Protein AF-Q57EE3-F1 (afdb_monomer_lite)

Sequence (177 aa):
MNIAMTLTFESLVRACAGRRWQRVRRLPLNKIGMSRMQAGASMKTGAAALQKALFEALKNDGELIETLGGERVYDHVPARTPFPYVTLGETMCRDWSTASEEGGEHFLNIQIWARESGRKRVLDIAAKIAMRLDEKPVEIEGHRLVNLMLTEVLARNTDGLGSYLGTMRYRAVTEPA

InterPro domains:
  IPR021508 Tail completion protein gp17 [PF11367] (52-175)
  IPR053745 Viral Tail Completion Superfamily [G3DSA:3.30.2000.30] (38-174)

Organism: Brucella abortus biovar 1 (strain 9-941) (NCBI:txid262698)

Radius of gyration: 28.14 Å; chains: 1; bounding box: 92×24×67 Å

Secondary structure (DSSP, 8-state):
--------------------------------------TT--TTS-HHHHHHHHHHHHHT-HHHHHHHTS--EESSPPTTPPSSEEEEEEEEEEE---SS---EEEEEEEEEEE-TTHHHHHHHHHHHHHHHHHHS---BTTEEEEEEEEEEEEEEEETTTTEEEEEEEEEEEEEE-

pLDDT: mean 76.57, std 22.22, range [30.64, 96.56]

Foldseek 3Di:
DDDDDYDDDDDDDDDDDDDDDDDPPPDPPPCPDPPPPPPCPDPQALQVLVVVLLQVLQQPDPVLQVLQVHSQEDQDDDPPRDPWHKYWDDKDKDWPDDPPFGKIKIKTKIKTKHQPPAQVSVVVSVVVSVVSPVVDPRDGPQKDWPDKDFDDWDWADPPPPSMIMIITIIIIMIGGD

Structure (mmCIF, N/CA/C/O backbone):
data_AF-Q57EE3-F1
#
_entry.id   AF-Q57EE3-F1
#
loop_
_atom_site.group_PDB
_atom_site.id
_atom_site.type_symbol
_atom_site.label_atom_id
_atom_site.label_alt_id
_atom_site.label_comp_id
_atom_site.label_asym_id
_atom_site.label_entity_id
_atom_site.label_seq_id
_atom_site.pdbx_PDB_ins_code
_atom_site.Cartn_x
_atom_site.Cartn_y
_atom_site.Cartn_z
_atom_site.occupancy
_atom_site.B_iso_or_equiv
_atom_site.auth_seq_id
_atom_site.auth_comp_id
_atom_site.auth_asym_id
_atom_site.auth_atom_id
_atom_site.pdbx_PDB_model_num
ATOM 1 N N . MET A 1 1 ? 75.599 -3.897 -2.927 1.00 36.91 1 MET A N 1
ATOM 2 C CA . MET A 1 1 ? 75.089 -2.924 -1.932 1.00 36.91 1 MET A CA 1
ATOM 3 C C . MET A 1 1 ? 73.571 -2.914 -2.045 1.00 36.91 1 MET A C 1
ATOM 5 O O . MET A 1 1 ? 73.066 -2.361 -3.004 1.00 36.91 1 MET A O 1
ATOM 9 N N . ASN A 1 2 ? 72.880 -3.857 -1.413 1.00 35.28 2 ASN A N 1
ATOM 10 C CA . ASN A 1 2 ? 72.437 -3.986 -0.012 1.00 35.28 2 ASN A CA 1
ATOM 11 C C . ASN A 1 2 ? 70.974 -3.534 0.149 1.00 35.28 2 ASN A C 1
ATOM 13 O O . ASN A 1 2 ? 70.662 -2.350 0.095 1.00 35.28 2 ASN A O 1
ATOM 17 N N . ILE A 1 3 ? 70.118 -4.544 0.304 1.00 40.28 3 ILE A N 1
ATOM 18 C CA . ILE A 1 3 ? 68.670 -4.530 0.513 1.00 40.28 3 ILE A CA 1
ATOM 19 C C . ILE A 1 3 ? 68.443 -4.777 2.016 1.00 40.28 3 ILE A C 1
ATOM 21 O O . ILE A 1 3 ? 69.086 -5.658 2.578 1.00 40.28 3 ILE A O 1
ATOM 25 N N . ALA A 1 4 ? 67.526 -4.053 2.656 1.00 46.97 4 ALA A N 1
ATOM 26 C CA . ALA A 1 4 ? 67.001 -4.341 4.001 1.00 46.97 4 ALA A CA 1
ATOM 27 C C . ALA A 1 4 ? 65.495 -4.020 3.942 1.00 46.97 4 ALA A C 1
ATOM 29 O O . ALA A 1 4 ? 65.150 -2.917 3.536 1.00 46.97 4 ALA A O 1
ATOM 30 N N . MET A 1 5 ? 64.505 -4.901 4.122 1.00 38.94 5 MET A N 1
ATOM 31 C CA . MET A 1 5 ? 64.251 -6.079 4.972 1.00 38.94 5 MET A CA 1
ATOM 32 C C . MET A 1 5 ? 64.071 -5.795 6.485 1.00 38.94 5 MET A C 1
ATOM 34 O O . MET A 1 5 ? 65.023 -5.831 7.252 1.00 38.94 5 MET A O 1
ATOM 38 N N . THR A 1 6 ? 62.783 -5.686 6.867 1.00 39.38 6 THR A N 1
ATOM 39 C CA . THR A 1 6 ? 62.057 -6.421 7.942 1.00 39.38 6 THR A CA 1
ATOM 40 C C . THR A 1 6 ? 62.100 -6.053 9.448 1.00 39.38 6 THR A C 1
ATOM 42 O O . THR A 1 6 ? 63.166 -5.983 10.041 1.00 39.38 6 THR A O 1
ATOM 45 N N . LEU A 1 7 ? 60.875 -6.097 10.038 1.00 38.97 7 LEU A N 1
ATOM 46 C CA . LEU A 1 7 ? 60.452 -6.577 11.391 1.00 38.97 7 LEU A CA 1
ATOM 47 C C . LEU A 1 7 ? 60.741 -5.641 12.595 1.00 38.97 7 LEU A C 1
ATOM 49 O O . LEU A 1 7 ? 61.712 -4.907 12.569 1.00 38.97 7 LEU A O 1
ATOM 53 N N . THR A 1 8 ? 60.005 -5.575 13.718 1.00 42.75 8 THR A N 1
ATOM 54 C CA . THR A 1 8 ? 58.720 -6.112 14.236 1.00 42.75 8 THR A CA 1
ATOM 55 C C . THR A 1 8 ? 58.367 -5.316 15.503 1.00 42.75 8 THR A C 1
ATOM 57 O O . THR A 1 8 ? 59.256 -4.871 16.224 1.00 42.75 8 THR A O 1
ATOM 60 N N . PHE A 1 9 ? 57.073 -5.176 15.790 1.00 36.72 9 PHE A N 1
ATOM 61 C CA . PHE A 1 9 ? 56.494 -4.450 16.924 1.00 36.72 9 PHE A CA 1
ATOM 62 C C . PHE A 1 9 ? 56.168 -5.429 18.071 1.00 36.72 9 PHE A C 1
ATOM 64 O O . PHE A 1 9 ? 55.110 -6.043 18.063 1.00 36.72 9 PHE A O 1
ATOM 71 N N . GLU A 1 10 ? 57.093 -5.629 19.014 1.00 38.44 10 GLU A N 1
ATOM 72 C CA . GLU A 1 10 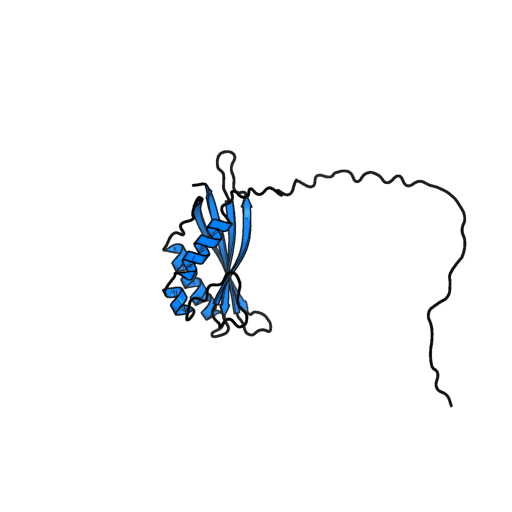? 56.893 -6.406 20.257 1.00 38.44 10 GLU A CA 1
ATOM 73 C C . GLU A 1 10 ? 58.053 -6.093 21.217 1.00 38.44 10 GLU A C 1
ATOM 75 O O . GLU A 1 10 ? 59.179 -6.532 20.986 1.00 38.44 10 GLU A O 1
ATOM 80 N N . SER A 1 11 ? 57.818 -5.241 22.225 1.00 33.69 11 SER A N 1
ATOM 81 C CA . SER A 1 11 ? 58.540 -5.195 23.516 1.00 33.69 11 SER A CA 1
ATOM 82 C C . SER A 1 11 ? 58.250 -3.892 24.275 1.00 33.69 11 SER A C 1
ATOM 84 O O . SER A 1 11 ? 58.845 -2.859 24.002 1.00 33.69 11 SER A O 1
ATOM 86 N N . LEU A 1 12 ? 57.367 -3.939 25.278 1.00 36.38 12 LEU A N 1
ATOM 87 C CA . LEU A 1 12 ? 57.749 -3.597 26.658 1.00 36.38 12 LEU A CA 1
ATOM 88 C C . LEU A 1 12 ? 56.601 -3.913 27.625 1.00 36.38 12 LEU A C 1
ATOM 90 O O . LEU A 1 12 ? 55.691 -3.128 27.883 1.00 36.38 12 LEU A O 1
ATOM 94 N N . VAL A 1 13 ? 56.682 -5.112 28.183 1.00 35.53 13 VAL A N 1
ATOM 95 C CA . VAL A 1 13 ? 55.925 -5.558 29.346 1.00 35.53 13 VAL A CA 1
ATOM 96 C C . VAL A 1 13 ? 56.713 -5.176 30.609 1.00 35.53 13 VAL A C 1
ATOM 98 O O . VAL A 1 13 ? 57.919 -5.394 30.661 1.00 35.53 13 VAL A O 1
ATOM 101 N N . ARG A 1 14 ? 55.980 -4.718 31.639 1.00 32.91 14 ARG A N 1
ATOM 102 C CA . ARG A 1 14 ? 56.331 -4.577 33.077 1.00 32.91 14 ARG A CA 1
ATOM 103 C C . ARG A 1 14 ? 57.110 -3.337 33.539 1.00 32.91 14 ARG A C 1
ATOM 105 O O . ARG A 1 14 ? 58.331 -3.298 33.479 1.00 32.91 14 ARG A O 1
ATOM 112 N N . ALA A 1 15 ? 56.404 -2.476 34.280 1.00 31.92 15 ALA A N 1
ATOM 113 C CA . ALA A 1 15 ? 56.941 -1.864 35.496 1.00 31.92 15 ALA A CA 1
ATOM 114 C C . ALA A 1 15 ? 55.835 -1.549 36.531 1.00 31.92 15 ALA A C 1
ATOM 116 O O . ALA A 1 15 ? 54.850 -0.885 36.227 1.00 31.92 15 ALA A O 1
ATOM 117 N N . CYS A 1 16 ? 56.082 -2.003 37.765 1.00 31.83 16 CYS A N 1
ATOM 118 C CA . CYS A 1 16 ? 55.603 -1.467 39.048 1.00 31.83 16 CYS A CA 1
ATOM 119 C C . CYS A 1 16 ? 54.172 -1.777 39.532 1.00 31.83 16 CYS A C 1
ATOM 121 O O . CYS A 1 16 ? 53.219 -1.022 39.366 1.00 31.83 16 CYS A O 1
ATOM 123 N N . ALA A 1 17 ? 54.092 -2.861 40.307 1.00 38.41 17 ALA A N 1
ATOM 124 C CA . ALA A 1 17 ? 53.087 -3.089 41.338 1.00 38.41 17 ALA A CA 1
ATOM 125 C C . ALA A 1 17 ? 53.315 -2.177 42.564 1.00 38.41 17 ALA A C 1
ATOM 127 O O . ALA A 1 17 ? 54.458 -1.982 42.975 1.00 38.41 17 ALA A O 1
ATOM 128 N N . GLY A 1 18 ? 52.239 -1.723 43.227 1.00 32.38 18 GLY A N 1
ATOM 129 C CA . GLY A 1 18 ? 52.313 -1.362 44.650 1.00 32.38 18 GLY A CA 1
ATOM 130 C C . GLY A 1 18 ? 51.350 -0.291 45.178 1.00 32.38 18 GLY A C 1
ATOM 131 O O . GLY A 1 18 ? 51.689 0.883 45.191 1.00 32.38 18 GLY A O 1
ATOM 132 N N . ARG A 1 19 ? 50.274 -0.771 45.826 1.00 35.16 19 ARG A N 1
ATOM 133 C CA . ARG A 1 19 ? 49.524 -0.187 46.968 1.00 35.16 19 ARG A CA 1
ATOM 134 C C . ARG A 1 19 ? 48.219 0.604 46.730 1.00 35.16 19 ARG A C 1
ATOM 136 O O . ARG A 1 19 ? 48.213 1.746 46.302 1.00 35.16 19 ARG A O 1
ATOM 143 N N . ARG A 1 20 ? 47.182 0.015 47.354 1.00 34.44 20 ARG A N 1
ATOM 144 C CA . ARG A 1 20 ? 46.178 0.610 48.268 1.00 34.44 20 ARG A CA 1
ATOM 145 C C . ARG A 1 20 ? 44.781 0.881 47.690 1.00 34.44 20 ARG A C 1
ATOM 147 O O . ARG A 1 20 ? 44.465 1.961 47.222 1.00 34.44 20 ARG A O 1
ATOM 154 N N . TRP A 1 21 ? 43.935 -0.141 47.851 1.00 30.64 21 TRP A N 1
ATOM 155 C CA . TRP A 1 21 ? 42.529 -0.086 48.266 1.00 30.64 21 TRP A CA 1
ATOM 156 C C . TRP A 1 21 ? 41.898 1.312 48.364 1.00 30.64 21 TRP A C 1
ATOM 158 O O . TRP A 1 21 ? 42.068 1.971 49.385 1.00 30.64 21 TRP A O 1
ATOM 168 N N . GLN A 1 22 ? 41.014 1.650 47.421 1.00 37.53 22 GLN A N 1
ATOM 169 C CA . GLN A 1 22 ? 39.662 2.070 47.783 1.00 37.53 22 GLN A CA 1
ATOM 170 C C . GLN A 1 22 ? 38.628 1.458 46.835 1.00 37.53 22 GLN A C 1
ATOM 172 O O . GLN A 1 22 ? 38.653 1.576 45.615 1.00 37.53 22 GLN A O 1
ATOM 177 N N . ARG A 1 23 ? 37.720 0.752 47.496 1.00 37.41 23 ARG A N 1
ATOM 178 C CA . ARG A 1 23 ? 36.481 0.145 47.045 1.00 37.41 23 ARG A CA 1
ATOM 179 C C . ARG A 1 23 ? 35.569 1.246 46.492 1.00 37.41 23 ARG A C 1
ATOM 181 O O . ARG A 1 23 ? 34.835 1.857 47.264 1.00 37.41 23 ARG A O 1
ATOM 188 N N . VAL A 1 24 ? 35.582 1.491 45.181 1.00 39.31 24 VAL A N 1
ATOM 189 C CA . VAL A 1 24 ? 34.495 2.249 44.544 1.00 39.31 24 VAL A CA 1
ATOM 190 C C . VAL A 1 24 ? 33.269 1.346 44.586 1.00 39.31 24 VAL A C 1
ATOM 192 O O . VAL A 1 24 ? 33.120 0.413 43.797 1.00 39.31 24 VAL A O 1
ATOM 195 N N . ARG A 1 25 ? 32.427 1.568 45.600 1.00 38.53 25 ARG A N 1
ATOM 196 C CA . ARG A 1 25 ? 31.082 1.005 45.668 1.00 38.53 25 ARG A CA 1
ATOM 197 C C . ARG A 1 25 ? 30.390 1.364 44.356 1.00 38.53 25 ARG A C 1
ATOM 199 O O . ARG A 1 25 ? 30.145 2.535 44.086 1.00 38.53 25 ARG A O 1
ATOM 206 N N . ARG A 1 26 ? 30.102 0.345 43.549 1.00 41.88 26 ARG A N 1
ATOM 207 C CA . ARG A 1 26 ? 29.205 0.427 42.400 1.00 41.88 26 ARG A CA 1
ATOM 208 C C . ARG A 1 26 ? 27.855 0.907 42.944 1.00 41.88 26 ARG A C 1
ATOM 210 O O . ARG A 1 26 ? 27.145 0.138 43.587 1.00 41.88 26 ARG A O 1
ATOM 217 N N . LEU A 1 27 ? 27.569 2.199 42.791 1.00 42.31 27 LEU A N 1
ATOM 218 C CA . LEU A 1 27 ? 26.254 2.753 43.094 1.00 42.31 27 LEU A CA 1
ATOM 219 C C . LEU A 1 27 ? 25.238 2.040 42.190 1.00 42.31 27 LEU A C 1
ATOM 221 O O . LEU A 1 27 ? 25.532 1.828 41.009 1.00 42.31 27 LEU A O 1
ATOM 225 N N . PRO A 1 28 ? 24.077 1.623 42.720 1.00 37.06 28 PRO A N 1
ATOM 226 C CA . PRO A 1 28 ? 23.035 1.056 41.887 1.00 37.06 28 PRO A CA 1
ATOM 227 C C . PRO A 1 28 ? 22.600 2.132 40.893 1.00 37.06 28 PRO A C 1
ATOM 229 O O . PRO A 1 28 ? 22.309 3.262 41.287 1.00 37.06 28 PRO A O 1
ATOM 232 N N . LEU A 1 29 ? 22.590 1.780 39.605 1.00 48.94 29 LEU A N 1
ATOM 233 C CA . LEU A 1 29 ? 21.951 2.585 38.571 1.00 48.94 29 LEU A CA 1
ATOM 234 C C . LEU A 1 29 ? 20.505 2.806 39.009 1.00 48.94 29 LEU A C 1
ATOM 236 O O . LEU A 1 29 ? 19.684 1.887 39.023 1.00 48.94 29 LEU A O 1
ATOM 240 N N . ASN A 1 30 ? 20.252 4.027 39.466 1.00 38.12 30 ASN A N 1
ATOM 241 C CA . ASN A 1 30 ? 18.953 4.493 39.881 1.00 38.12 30 ASN A CA 1
ATOM 242 C C . ASN A 1 30 ? 18.007 4.339 38.686 1.00 38.12 30 ASN A C 1
ATOM 244 O O . ASN A 1 30 ? 18.313 4.796 37.583 1.00 38.12 30 ASN A O 1
ATOM 248 N N . LYS A 1 31 ? 16.890 3.646 38.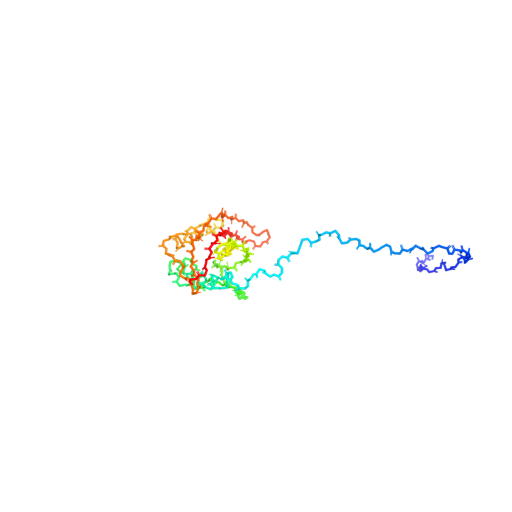913 1.00 49.84 31 LYS A N 1
ATOM 249 C CA . LYS A 1 31 ? 15.811 3.427 37.950 1.00 49.84 31 LYS A CA 1
ATOM 250 C C . LYS A 1 31 ? 15.147 4.772 37.654 1.00 49.84 31 LYS A C 1
ATOM 252 O O . LYS A 1 31 ? 14.138 5.118 38.258 1.00 49.84 31 LYS A O 1
ATOM 257 N N . ILE A 1 32 ? 15.733 5.546 36.749 1.00 46.19 32 ILE A N 1
ATOM 258 C CA . ILE A 1 32 ? 15.055 6.680 36.127 1.00 46.19 32 ILE A CA 1
ATOM 259 C C . ILE A 1 32 ? 14.111 6.072 35.096 1.00 46.19 32 ILE A C 1
ATOM 261 O O . ILE A 1 32 ? 14.536 5.270 34.266 1.00 46.19 32 ILE A O 1
ATOM 265 N N . GLY A 1 33 ? 12.823 6.378 35.243 1.00 43.78 33 GLY A N 1
ATOM 266 C CA . GLY A 1 33 ? 11.713 5.750 34.542 1.00 43.78 33 GLY A CA 1
ATOM 267 C C . GLY A 1 33 ? 11.936 5.639 33.039 1.00 43.78 33 GLY A C 1
ATOM 268 O O . GLY A 1 33 ? 11.642 6.559 32.283 1.00 43.78 33 GLY A O 1
ATOM 269 N N . MET A 1 34 ? 12.364 4.457 32.601 1.00 35.88 34 MET A N 1
ATOM 270 C CA . MET A 1 34 ? 12.007 3.966 31.283 1.00 35.88 34 MET A CA 1
ATOM 271 C C . MET A 1 34 ? 10.518 3.682 31.377 1.00 35.88 34 MET A C 1
ATOM 273 O O . MET A 1 34 ? 10.097 2.631 31.867 1.00 35.88 34 MET A O 1
ATOM 277 N N . SER A 1 35 ? 9.742 4.703 31.003 1.00 37.00 35 SER A N 1
ATOM 278 C CA . SER A 1 35 ? 8.345 4.566 30.631 1.00 37.00 35 SER A CA 1
ATOM 279 C C . SER A 1 35 ? 8.235 3.254 29.880 1.00 37.00 35 SER A C 1
ATOM 281 O O . SER A 1 35 ? 8.963 3.035 28.910 1.00 37.00 35 SER A O 1
ATOM 283 N N . ARG A 1 36 ? 7.446 2.345 30.447 1.00 42.25 36 ARG A N 1
ATOM 284 C CA . ARG A 1 36 ? 7.155 1.018 29.929 1.00 42.25 36 ARG A CA 1
ATOM 285 C C . ARG A 1 36 ? 6.791 1.212 28.459 1.00 42.25 36 ARG A C 1
ATOM 287 O O . ARG A 1 36 ? 5.655 1.571 28.166 1.00 42.25 36 ARG A O 1
ATOM 294 N N . MET A 1 37 ? 7.764 1.051 27.551 1.00 36.66 37 MET A N 1
ATOM 295 C CA . MET A 1 37 ? 7.486 0.900 26.128 1.00 36.66 37 MET A CA 1
ATOM 296 C C . MET A 1 37 ? 6.399 -0.155 26.093 1.00 36.66 37 MET A C 1
ATOM 298 O O . MET A 1 37 ? 6.561 -1.209 26.714 1.00 36.66 37 MET A O 1
ATOM 302 N N . GLN A 1 38 ? 5.265 0.200 25.502 1.00 47.75 38 GLN A N 1
ATOM 303 C CA . GLN A 1 38 ? 4.084 -0.632 25.378 1.00 47.75 38 GLN A CA 1
ATOM 304 C C . GLN A 1 38 ? 4.439 -1.876 24.541 1.00 47.75 38 GLN A C 1
ATOM 306 O O . GLN A 1 38 ? 4.041 -2.020 23.394 1.00 47.75 38 GLN A O 1
ATOM 311 N N . ALA A 1 39 ? 5.212 -2.801 25.112 1.00 37.12 39 ALA A N 1
ATOM 312 C CA . ALA A 1 39 ? 5.457 -4.153 24.625 1.00 37.12 39 ALA A CA 1
ATOM 313 C C . ALA A 1 39 ? 4.243 -5.012 25.001 1.00 37.12 39 ALA A C 1
ATOM 315 O O . ALA A 1 39 ? 4.308 -5.968 25.768 1.00 37.12 39 ALA A O 1
ATOM 316 N N . GLY A 1 40 ? 3.109 -4.522 24.523 1.00 32.53 40 GLY A N 1
ATOM 317 C CA . GLY A 1 40 ? 1.748 -4.934 24.796 1.00 32.53 40 GLY A CA 1
ATOM 318 C C . GLY A 1 40 ? 0.784 -4.052 24.007 1.00 32.53 40 GLY A C 1
ATOM 319 O O . GLY A 1 40 ? -0.347 -3.882 24.444 1.00 32.53 40 GLY A O 1
ATOM 320 N N . ALA A 1 41 ? 1.226 -3.459 22.882 1.00 43.56 41 ALA A N 1
ATOM 321 C CA . ALA A 1 41 ? 0.307 -3.038 21.838 1.00 43.56 41 ALA A CA 1
ATOM 322 C C . ALA A 1 41 ? -0.482 -4.293 21.473 1.00 43.56 41 ALA A C 1
ATOM 324 O O . ALA A 1 41 ? 0.048 -5.256 20.920 1.00 43.56 41 ALA A O 1
ATOM 325 N N . SER A 1 42 ? -1.701 -4.325 21.987 1.00 42.16 42 SER A N 1
ATOM 326 C CA . SER A 1 42 ? -2.601 -5.453 21.954 1.00 42.16 42 SER A CA 1
ATOM 327 C C . SER A 1 42 ? -2.640 -6.028 20.536 1.00 42.16 42 SER A C 1
ATOM 329 O O . SER A 1 42 ? -2.858 -5.289 19.576 1.00 42.16 42 SER A O 1
ATOM 331 N N . MET A 1 43 ? -2.503 -7.348 20.390 1.00 47.81 43 MET A N 1
ATOM 332 C CA . MET A 1 43 ? -2.778 -8.093 19.144 1.00 47.81 43 MET A CA 1
ATOM 333 C C . MET A 1 43 ? -4.227 -7.901 18.624 1.00 47.81 43 MET A C 1
ATOM 335 O O . MET A 1 43 ? -4.643 -8.564 17.682 1.00 47.81 43 MET A O 1
ATOM 339 N N . LYS A 1 44 ? -5.002 -7.008 19.247 1.00 57.91 44 LYS A N 1
ATOM 340 C CA . LYS A 1 44 ? -6.385 -6.633 18.951 1.00 57.91 44 LYS A CA 1
ATOM 341 C C . LYS A 1 44 ? -6.531 -5.516 17.911 1.00 57.91 44 LYS A C 1
ATOM 343 O O . LYS A 1 44 ? -7.645 -5.126 17.599 1.00 57.91 44 LYS A O 1
ATOM 348 N N . THR A 1 45 ? -5.438 -4.968 17.385 1.00 65.19 45 THR A N 1
ATOM 349 C CA . THR A 1 45 ? -5.490 -3.781 16.513 1.00 65.19 45 THR A CA 1
ATOM 350 C C . THR A 1 45 ? -5.916 -4.072 15.068 1.00 65.19 45 THR A C 1
ATOM 352 O O . THR A 1 45 ? -6.017 -3.140 14.287 1.00 65.19 45 THR A O 1
ATOM 355 N N . GLY A 1 46 ? -6.178 -5.324 14.669 1.00 80.81 46 GLY A N 1
ATOM 356 C CA . GLY A 1 46 ? -6.685 -5.644 13.323 1.00 80.81 46 GLY A CA 1
ATOM 357 C C . GLY A 1 46 ? -5.698 -5.413 12.171 1.00 80.81 46 GLY A C 1
ATOM 358 O O . GLY A 1 46 ? -6.064 -5.552 11.008 1.00 80.81 46 GLY A O 1
ATOM 359 N N . ALA A 1 47 ? -4.431 -5.110 12.473 1.00 84.88 47 ALA A N 1
ATOM 360 C CA . ALA A 1 47 ? -3.411 -4.750 11.486 1.00 84.88 47 ALA A CA 1
ATOM 361 C C . ALA A 1 47 ? -3.220 -5.805 10.381 1.00 84.88 47 ALA A C 1
ATOM 363 O O . ALA A 1 47 ? -3.167 -5.474 9.198 1.00 84.88 47 ALA A O 1
ATOM 364 N N . ALA A 1 48 ? -3.158 -7.086 10.759 1.00 88.19 48 ALA A N 1
ATOM 365 C CA . ALA A 1 48 ? -3.003 -8.181 9.802 1.00 88.19 48 ALA A CA 1
ATOM 366 C C . ALA A 1 48 ? -4.242 -8.348 8.905 1.00 88.19 48 ALA A C 1
ATOM 368 O O . ALA A 1 48 ? -4.108 -8.602 7.708 1.00 88.19 48 ALA A O 1
ATOM 369 N N . ALA A 1 49 ? -5.443 -8.167 9.468 1.00 90.00 49 ALA A N 1
ATOM 370 C CA . ALA A 1 49 ? -6.694 -8.225 8.716 1.00 90.00 49 ALA A CA 1
ATOM 371 C C . ALA A 1 49 ? -6.788 -7.061 7.716 1.00 90.00 49 ALA A C 1
ATOM 373 O O . ALA A 1 49 ? -7.132 -7.276 6.556 1.00 90.00 49 ALA A O 1
ATOM 374 N N . LEU A 1 50 ? -6.389 -5.854 8.130 1.00 90.75 50 LEU A N 1
ATOM 375 C CA . LEU A 1 50 ? -6.303 -4.677 7.266 1.00 90.75 50 LEU A CA 1
ATOM 376 C C . LEU A 1 50 ? -5.314 -4.883 6.108 1.00 90.75 50 LEU A C 1
ATOM 378 O O . LEU A 1 50 ? -5.651 -4.607 4.958 1.00 90.75 50 LEU A O 1
ATOM 382 N N . GLN A 1 51 ? -4.108 -5.392 6.387 1.00 91.19 51 GLN A N 1
ATOM 383 C CA . GLN A 1 51 ? -3.107 -5.650 5.346 1.00 91.19 51 GLN A CA 1
ATOM 384 C C . GLN A 1 51 ? -3.600 -6.697 4.338 1.00 91.19 51 GLN A C 1
ATOM 386 O O . GLN A 1 51 ? -3.453 -6.495 3.132 1.00 91.19 51 GLN A O 1
ATOM 391 N N . LYS A 1 52 ? -4.236 -7.778 4.811 1.00 91.69 52 LYS A N 1
ATOM 392 C CA . LYS A 1 52 ? -4.854 -8.796 3.948 1.00 91.69 52 LYS A CA 1
ATOM 393 C C . LYS A 1 52 ? -5.949 -8.190 3.066 1.00 91.69 52 LYS A C 1
ATOM 395 O O . LYS A 1 52 ? -5.917 -8.381 1.853 1.00 91.69 52 LYS A O 1
ATOM 400 N N . ALA A 1 53 ? -6.870 -7.429 3.654 1.00 92.31 53 ALA A N 1
ATOM 401 C CA . ALA A 1 53 ? -7.976 -6.809 2.929 1.00 92.31 53 ALA A CA 1
ATOM 402 C C . ALA A 1 53 ? -7.483 -5.828 1.852 1.00 92.31 53 ALA A C 1
ATOM 404 O O . ALA A 1 53 ? -7.965 -5.845 0.720 1.00 92.31 53 ALA A O 1
ATOM 405 N N . LEU A 1 54 ? -6.464 -5.020 2.161 1.00 92.38 54 LEU A N 1
ATOM 406 C CA . LEU A 1 54 ? -5.838 -4.122 1.188 1.00 92.38 54 LEU A CA 1
ATOM 407 C C . LEU A 1 54 ? -5.129 -4.880 0.066 1.00 92.38 54 LEU A C 1
ATOM 409 O O . LEU A 1 54 ? -5.260 -4.511 -1.101 1.00 92.38 54 LEU A O 1
ATOM 413 N N . PHE A 1 55 ? -4.396 -5.943 0.398 1.00 93.06 55 PHE A N 1
ATOM 414 C CA . PHE A 1 55 ? -3.739 -6.776 -0.603 1.00 93.06 55 PHE A CA 1
ATOM 415 C C . PHE A 1 55 ? -4.755 -7.389 -1.572 1.00 93.06 55 PHE A C 1
ATOM 417 O O . PHE A 1 55 ? -4.582 -7.288 -2.785 1.00 93.06 55 PHE A O 1
ATOM 424 N N . GLU A 1 56 ? -5.836 -7.974 -1.055 1.00 92.38 56 GLU A N 1
ATOM 425 C CA . GLU A 1 56 ? -6.902 -8.561 -1.869 1.00 92.38 56 GLU A CA 1
ATOM 426 C C . GLU A 1 56 ? -7.642 -7.500 -2.698 1.00 92.38 56 GLU A C 1
ATOM 428 O O . GLU A 1 56 ? -7.931 -7.733 -3.873 1.00 92.38 56 GLU A O 1
ATOM 433 N N . ALA A 1 57 ? -7.894 -6.314 -2.138 1.00 92.00 57 ALA A N 1
ATOM 434 C CA . ALA A 1 57 ? -8.547 -5.218 -2.850 1.00 92.00 57 ALA A CA 1
ATOM 435 C C . ALA A 1 57 ? -7.732 -4.724 -4.054 1.00 92.00 57 ALA A C 1
ATOM 437 O O . ALA A 1 57 ? -8.314 -4.471 -5.110 1.00 92.00 57 ALA A O 1
ATOM 438 N N . LEU A 1 58 ? -6.407 -4.604 -3.902 1.00 91.81 58 LEU A N 1
ATOM 439 C CA . LEU A 1 58 ? -5.502 -4.165 -4.969 1.00 91.81 58 LEU A CA 1
ATOM 440 C C . LEU A 1 58 ? -5.200 -5.284 -5.967 1.00 91.81 58 LEU A C 1
ATOM 442 O O . LEU A 1 58 ? -5.119 -5.030 -7.166 1.00 91.81 58 LEU A O 1
ATOM 446 N N . LYS A 1 59 ? -5.040 -6.524 -5.495 1.00 92.00 59 LYS A N 1
ATOM 447 C CA . LYS A 1 59 ? -4.754 -7.671 -6.361 1.00 92.00 59 LYS A CA 1
ATOM 448 C C . LYS A 1 59 ? -5.916 -7.979 -7.305 1.00 92.00 59 LYS A C 1
ATOM 450 O O . LYS A 1 59 ? -5.660 -8.354 -8.438 1.00 92.00 59 LYS A O 1
ATOM 455 N N . ASN A 1 60 ? -7.160 -7.820 -6.855 1.00 89.88 60 ASN A N 1
ATOM 456 C CA . ASN A 1 60 ? -8.353 -8.117 -7.655 1.00 89.88 60 ASN A CA 1
ATOM 457 C C . ASN A 1 60 ? -8.838 -6.929 -8.507 1.00 89.88 60 ASN A C 1
ATOM 459 O O . ASN A 1 60 ? -9.908 -7.002 -9.113 1.00 89.88 60 ASN A O 1
ATOM 463 N N . ASP A 1 61 ? -8.101 -5.817 -8.537 1.00 91.12 61 ASP A N 1
ATOM 464 C CA . ASP A 1 61 ? -8.502 -4.639 -9.296 1.00 91.12 61 ASP A CA 1
ATOM 465 C C . ASP A 1 61 ? -8.106 -4.746 -10.776 1.00 91.12 61 ASP A C 1
ATOM 467 O O . ASP A 1 61 ? -6.927 -4.695 -11.129 1.00 91.12 61 ASP A O 1
ATOM 471 N N . GLY A 1 62 ? -9.107 -4.889 -11.649 1.00 89.94 62 GLY A N 1
ATOM 472 C CA . GLY A 1 62 ? -8.899 -5.081 -13.087 1.00 89.94 62 GLY A CA 1
ATOM 473 C C . GLY A 1 62 ? -8.158 -3.921 -13.755 1.00 89.94 62 GLY A C 1
ATOM 474 O O . GLY A 1 62 ? -7.232 -4.151 -14.530 1.00 89.94 62 GLY A O 1
ATOM 475 N N . GLU A 1 63 ? -8.490 -2.674 -13.409 1.00 89.81 63 GLU A N 1
ATOM 476 C CA . GLU A 1 63 ? -7.838 -1.499 -13.998 1.00 89.81 63 GLU A CA 1
ATOM 477 C C . GLU A 1 63 ? -6.363 -1.386 -13.594 1.00 89.81 63 GLU A C 1
ATOM 479 O O . GLU A 1 63 ? -5.507 -1.003 -14.407 1.00 89.81 63 GLU A O 1
ATOM 484 N N . LEU A 1 64 ? -6.043 -1.718 -12.340 1.00 90.81 64 LEU A N 1
ATOM 485 C CA . LEU A 1 64 ? -4.669 -1.781 -11.863 1.00 90.81 64 LEU A CA 1
ATOM 486 C C . LEU A 1 64 ? -3.902 -2.922 -12.543 1.00 90.81 64 LEU A C 1
ATOM 488 O O . LEU A 1 64 ? -2.793 -2.685 -13.022 1.00 90.81 64 LEU A O 1
ATOM 492 N N . ILE A 1 65 ? -4.493 -4.116 -12.659 1.00 92.56 65 ILE A N 1
ATOM 493 C CA . ILE A 1 65 ? -3.903 -5.263 -13.372 1.00 92.56 65 ILE A CA 1
ATOM 494 C C . ILE A 1 65 ? -3.559 -4.889 -14.818 1.00 92.56 65 ILE A C 1
ATOM 496 O O . ILE A 1 65 ? -2.436 -5.133 -15.271 1.00 92.56 65 ILE A O 1
ATOM 500 N N . GLU A 1 66 ? -4.485 -4.262 -15.543 1.00 91.44 66 GLU A N 1
ATOM 501 C CA . GLU A 1 66 ? -4.263 -3.817 -16.923 1.00 91.44 66 GLU A CA 1
ATOM 502 C C . GLU A 1 66 ? -3.127 -2.793 -17.012 1.00 91.44 66 GLU A C 1
ATOM 504 O O . GLU A 1 66 ? -2.258 -2.877 -17.880 1.00 91.44 66 GLU A O 1
ATOM 509 N N . THR A 1 67 ? -3.078 -1.854 -16.065 1.00 89.75 67 THR A N 1
ATOM 510 C CA . THR A 1 67 ? -2.035 -0.819 -16.018 1.00 89.75 67 THR A CA 1
ATOM 511 C C . THR A 1 67 ? -0.657 -1.404 -15.714 1.00 89.75 67 THR A C 1
ATOM 513 O O . THR A 1 67 ? 0.356 -0.931 -16.241 1.00 89.75 67 THR A O 1
ATOM 516 N N . LEU A 1 68 ? -0.593 -2.423 -14.859 1.00 89.12 68 LEU A N 1
ATOM 517 C CA . LEU A 1 68 ? 0.650 -3.102 -14.503 1.00 89.12 68 LEU A CA 1
ATOM 518 C C . LEU A 1 68 ? 1.079 -4.142 -15.551 1.00 89.12 68 LEU A C 1
ATOM 520 O O . LEU A 1 68 ? 2.251 -4.520 -15.586 1.00 89.12 68 LEU A O 1
ATOM 524 N N . GLY A 1 69 ? 0.170 -4.576 -16.427 1.00 88.19 69 GLY A N 1
ATOM 525 C CA . GLY A 1 69 ? 0.415 -5.650 -17.389 1.00 88.19 69 GLY A CA 1
ATOM 526 C C . GLY A 1 69 ? 0.422 -7.032 -16.727 1.00 88.19 69 GLY A C 1
ATOM 527 O O . GLY A 1 69 ? 1.295 -7.855 -17.026 1.00 88.19 69 GLY A O 1
ATOM 528 N N . GLY A 1 70 ? -0.493 -7.251 -15.777 1.00 90.06 70 GLY A N 1
ATOM 529 C CA . GLY A 1 70 ? -0.693 -8.500 -15.038 1.00 90.06 70 GLY A CA 1
ATOM 530 C C . GLY A 1 70 ? -0.891 -8.289 -13.533 1.00 90.06 70 GLY A C 1
ATOM 531 O O . GLY A 1 70 ? -0.799 -7.171 -13.028 1.00 90.06 70 GLY A O 1
ATOM 532 N N . GLU A 1 71 ? -1.118 -9.384 -12.804 1.00 88.75 71 GLU A N 1
ATOM 533 C CA . GLU A 1 71 ? -1.211 -9.401 -11.335 1.00 88.75 71 GLU A CA 1
ATOM 534 C C . GLU A 1 71 ? 0.162 -9.141 -10.692 1.00 88.75 71 GLU A C 1
ATOM 536 O O . GLU A 1 71 ? 0.845 -10.049 -10.224 1.00 88.75 71 GLU A O 1
ATOM 541 N N . ARG A 1 72 ? 0.606 -7.882 -10.708 1.00 91.56 72 ARG A N 1
ATOM 542 C CA . ARG A 1 72 ? 1.930 -7.469 -10.217 1.00 91.56 72 ARG A CA 1
ATOM 543 C C . ARG A 1 72 ? 1.853 -6.705 -8.899 1.00 91.56 72 ARG A C 1
ATOM 545 O O . ARG A 1 72 ? 2.565 -5.719 -8.710 1.00 91.56 72 ARG A O 1
ATOM 552 N N . VAL A 1 73 ? 0.975 -7.156 -8.011 1.00 92.88 73 VAL A N 1
ATOM 553 C CA . VAL A 1 73 ? 0.889 -6.697 -6.622 1.00 92.88 73 VAL A CA 1
ATOM 554 C C . VAL A 1 73 ? 1.489 -7.789 -5.743 1.00 92.88 73 VAL A C 1
ATOM 556 O O . VAL A 1 73 ? 1.014 -8.923 -5.756 1.00 92.88 73 VAL A O 1
ATOM 559 N N . TYR A 1 74 ? 2.543 -7.460 -5.000 1.00 91.62 74 TYR A N 1
ATOM 560 C CA . TYR A 1 74 ? 3.305 -8.431 -4.216 1.00 91.62 74 TYR A CA 1
ATOM 561 C C . TYR A 1 74 ? 3.462 -7.979 -2.766 1.00 91.62 74 TYR A C 1
ATOM 563 O O . TYR A 1 74 ? 3.749 -6.818 -2.496 1.00 91.62 74 TYR A O 1
ATOM 571 N N . ASP A 1 75 ? 3.338 -8.918 -1.834 1.00 86.88 75 ASP A N 1
ATOM 572 C CA . ASP A 1 75 ? 3.797 -8.723 -0.455 1.00 86.88 75 ASP A CA 1
ATOM 573 C C . ASP A 1 75 ? 5.288 -9.089 -0.351 1.00 86.88 75 ASP A C 1
ATOM 575 O O . ASP A 1 75 ? 6.134 -8.274 0.009 1.00 86.88 75 ASP A O 1
ATOM 579 N N . HIS A 1 76 ? 5.643 -10.286 -0.831 1.00 85.06 76 HIS A N 1
ATOM 580 C CA . HIS A 1 76 ? 7.027 -10.703 -1.036 1.00 85.06 76 HIS A CA 1
ATOM 581 C C . HIS A 1 76 ? 7.373 -10.717 -2.527 1.00 85.06 76 HIS A C 1
ATOM 583 O O . HIS A 1 76 ? 6.767 -11.457 -3.301 1.00 85.06 76 HIS A O 1
ATOM 589 N N . VAL A 1 77 ? 8.349 -9.901 -2.937 1.00 86.56 77 VAL A N 1
ATOM 590 C CA . VAL A 1 77 ? 8.722 -9.734 -4.351 1.00 86.56 77 VAL A CA 1
ATOM 591 C C . VAL A 1 77 ? 9.560 -10.918 -4.843 1.00 86.56 77 VAL A C 1
ATOM 593 O O . VAL A 1 77 ? 10.667 -11.126 -4.339 1.00 86.56 77 VAL A O 1
ATOM 596 N N . PRO A 1 78 ? 9.109 -11.656 -5.874 1.00 86.50 78 PRO A N 1
ATOM 597 C CA . PRO A 1 78 ? 9.927 -12.676 -6.516 1.00 86.50 78 PRO A CA 1
ATOM 598 C C . PRO A 1 78 ? 11.161 -12.080 -7.202 1.00 86.50 78 PRO A C 1
ATOM 600 O O . PRO A 1 78 ? 11.146 -10.957 -7.724 1.00 86.50 78 PRO A O 1
ATOM 603 N N . ALA A 1 79 ? 12.237 -12.862 -7.280 1.00 82.81 79 ALA A N 1
ATOM 604 C CA . ALA A 1 79 ? 13.409 -12.470 -8.054 1.00 82.81 79 ALA A CA 1
ATOM 605 C C . ALA A 1 79 ? 13.035 -12.237 -9.531 1.00 82.81 79 ALA A C 1
ATOM 607 O O . ALA A 1 79 ? 12.277 -13.006 -10.117 1.00 82.81 79 ALA A O 1
ATOM 608 N N . ARG A 1 80 ? 13.621 -11.201 -10.149 1.00 84.50 80 ARG A N 1
ATOM 609 C CA . ARG A 1 80 ? 13.423 -10.839 -11.571 1.00 84.50 80 ARG A CA 1
ATOM 610 C C . ARG A 1 80 ? 11.981 -10.455 -11.946 1.00 84.50 80 ARG A C 1
ATOM 612 O O . ARG A 1 80 ? 11.572 -10.652 -13.087 1.00 84.50 80 ARG A O 1
ATOM 619 N N . THR A 1 81 ? 11.234 -9.866 -11.014 1.00 87.50 81 THR A N 1
ATOM 620 C CA . THR A 1 81 ? 9.895 -9.325 -11.294 1.00 87.50 81 THR A CA 1
ATOM 621 C C . THR A 1 81 ? 9.953 -8.216 -12.362 1.00 87.50 81 THR A C 1
ATOM 623 O O . THR A 1 81 ? 10.768 -7.295 -12.239 1.00 87.50 81 THR A O 1
ATOM 626 N N . PRO A 1 82 ? 9.118 -8.279 -13.417 1.00 88.56 82 PRO A N 1
ATOM 627 C CA . PRO A 1 82 ? 9.069 -7.248 -14.448 1.00 88.56 82 PRO A CA 1
ATOM 628 C C . PRO A 1 82 ? 8.428 -5.955 -13.926 1.00 88.56 82 PRO A C 1
ATOM 630 O O . PRO A 1 82 ? 7.457 -5.980 -13.172 1.00 88.56 82 PRO A O 1
ATOM 633 N N . PHE A 1 83 ? 8.945 -4.811 -14.376 1.00 87.62 83 PHE A N 1
ATOM 634 C CA . PHE A 1 83 ? 8.369 -3.497 -14.081 1.00 87.62 83 PHE A CA 1
ATOM 635 C C . PHE A 1 83 ? 7.186 -3.187 -15.019 1.00 87.62 83 PHE A C 1
ATOM 637 O O . PHE A 1 83 ? 7.177 -3.666 -16.156 1.00 87.62 83 PHE A O 1
ATOM 644 N N . PRO A 1 84 ? 6.214 -2.361 -14.596 1.00 92.31 84 PRO A N 1
ATOM 645 C CA . PRO A 1 84 ? 6.014 -1.849 -13.238 1.00 92.31 84 PRO A CA 1
ATOM 646 C C . PRO A 1 84 ? 5.353 -2.890 -12.317 1.00 92.31 84 PRO A C 1
ATOM 648 O O . PRO A 1 84 ? 4.649 -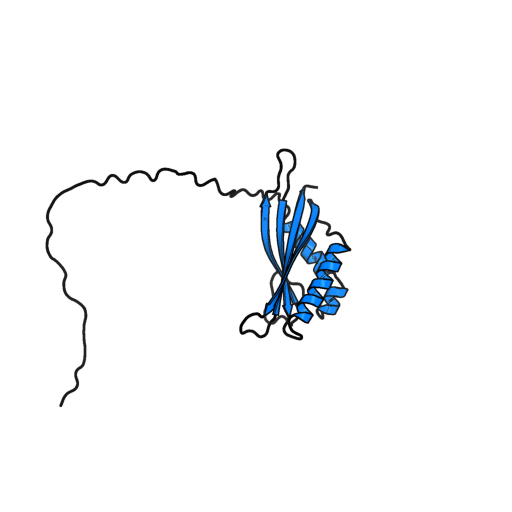3.779 -12.791 1.00 92.31 84 PRO A O 1
ATOM 651 N N . TYR A 1 85 ? 5.575 -2.771 -11.008 1.00 93.56 85 TYR A N 1
ATOM 652 C CA . TYR A 1 85 ? 4.922 -3.594 -9.984 1.00 93.56 85 TYR A CA 1
ATOM 653 C C . TYR A 1 85 ? 4.672 -2.783 -8.707 1.00 93.56 85 TYR A C 1
ATOM 655 O O . TYR A 1 85 ? 5.291 -1.738 -8.488 1.00 93.56 85 TYR A O 1
ATOM 663 N N . VAL A 1 86 ? 3.756 -3.260 -7.870 1.00 94.69 86 VAL A N 1
ATOM 664 C CA . VAL A 1 86 ? 3.364 -2.626 -6.607 1.00 94.69 8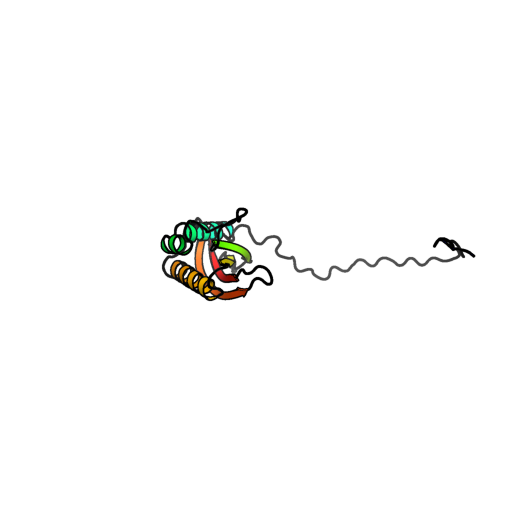6 VAL A CA 1
ATOM 665 C C . VAL A 1 86 ? 3.696 -3.563 -5.457 1.00 94.69 86 VAL A C 1
ATOM 667 O O . VAL A 1 86 ? 3.524 -4.777 -5.567 1.00 94.69 86 VAL A O 1
ATOM 670 N N . THR A 1 87 ? 4.175 -3.000 -4.355 1.00 94.31 87 THR A N 1
ATOM 671 C CA . THR A 1 87 ? 4.455 -3.733 -3.125 1.00 94.31 87 THR A CA 1
ATOM 672 C C . THR A 1 87 ? 3.784 -3.089 -1.932 1.00 94.31 87 THR A C 1
ATOM 674 O O . THR A 1 87 ? 3.698 -1.863 -1.842 1.00 94.31 87 THR A O 1
ATOM 677 N N . LEU A 1 88 ? 3.336 -3.913 -0.990 1.00 92.75 88 LEU A N 1
ATOM 678 C CA . LEU A 1 88 ? 2.975 -3.428 0.336 1.00 92.75 88 LEU A CA 1
ATOM 679 C C . LEU A 1 88 ? 4.259 -3.315 1.157 1.00 92.75 88 LEU A C 1
ATOM 681 O O . LEU A 1 88 ? 5.029 -4.261 1.276 1.00 92.75 88 LEU A O 1
ATOM 685 N N . GLY A 1 89 ? 4.547 -2.102 1.609 1.00 88.44 89 GLY A N 1
ATOM 686 C CA . GLY A 1 89 ? 5.736 -1.784 2.379 1.00 88.44 89 GLY A CA 1
ATOM 687 C C . GLY A 1 89 ? 5.508 -1.932 3.879 1.00 88.44 89 GLY A C 1
ATOM 688 O O . GLY A 1 89 ? 4.628 -2.645 4.353 1.00 88.44 89 GLY A O 1
ATOM 689 N N . GLU A 1 90 ? 6.327 -1.209 4.638 1.00 88.31 90 GLU A N 1
ATOM 690 C CA . GLU A 1 90 ? 6.255 -1.203 6.096 1.00 88.31 90 GLU A CA 1
ATOM 691 C C . GLU A 1 90 ? 4.885 -0.738 6.600 1.00 88.31 90 GLU A C 1
ATOM 693 O O . GLU A 1 90 ? 4.336 0.260 6.120 1.00 88.31 90 GLU A O 1
ATOM 698 N N . THR A 1 91 ? 4.390 -1.444 7.615 1.00 88.88 91 THR A N 1
ATOM 699 C CA . THR A 1 91 ? 3.181 -1.102 8.361 1.00 88.88 91 THR A CA 1
ATOM 700 C C . THR A 1 91 ? 3.561 -0.789 9.801 1.00 88.88 91 THR A C 1
ATOM 702 O O . THR A 1 91 ? 4.200 -1.599 10.472 1.00 88.88 91 THR A O 1
ATOM 705 N N . MET A 1 92 ? 3.174 0.386 10.290 1.00 89.06 92 MET A N 1
ATOM 706 C CA . MET A 1 92 ? 3.349 0.780 11.687 1.00 89.06 92 MET A CA 1
ATOM 707 C C . MET A 1 92 ? 1.983 0.875 12.354 1.00 89.06 92 MET A C 1
ATOM 709 O O . MET A 1 92 ? 1.111 1.584 11.866 1.00 89.06 92 MET A O 1
ATOM 713 N N . CYS A 1 93 ? 1.821 0.211 13.493 1.00 88.69 93 CYS A N 1
ATOM 714 C CA . CYS A 1 93 ? 0.567 0.196 14.241 1.00 88.69 93 CYS A CA 1
ATOM 715 C C . CYS A 1 93 ? 0.753 0.923 15.572 1.00 88.69 93 CYS A C 1
ATOM 717 O O . CYS A 1 93 ? 1.791 0.784 16.227 1.00 88.69 93 CYS A O 1
ATOM 719 N N . ARG A 1 94 ? -0.253 1.691 15.974 1.00 86.75 94 ARG A N 1
ATOM 720 C CA . ARG A 1 94 ? -0.331 2.397 17.249 1.00 86.75 94 ARG A CA 1
ATOM 721 C C . ARG A 1 94 ? -1.670 2.104 17.903 1.00 86.75 94 ARG A C 1
ATOM 723 O O . ARG A 1 94 ? -2.684 1.939 17.230 1.00 86.75 94 ARG A O 1
ATOM 730 N N . ASP A 1 95 ? -1.648 2.032 19.225 1.00 84.38 95 ASP A N 1
ATOM 731 C CA . ASP A 1 95 ? -2.874 1.950 20.007 1.00 84.38 95 ASP A CA 1
ATOM 732 C C . ASP A 1 95 ? -3.622 3.287 19.912 1.00 84.38 95 ASP A C 1
ATOM 734 O O . ASP A 1 95 ? -3.039 4.347 20.152 1.00 84.38 95 ASP A O 1
ATOM 738 N N . TRP A 1 96 ? -4.892 3.218 19.520 1.00 83.25 96 TRP A N 1
ATOM 739 C CA . TRP A 1 96 ? -5.822 4.344 19.432 1.00 83.25 96 TRP A CA 1
ATOM 740 C C . TRP A 1 96 ? -7.054 4.091 20.316 1.00 83.25 96 TRP A C 1
ATOM 742 O O . TRP A 1 96 ? -8.143 4.598 20.065 1.00 83.25 96 TRP A O 1
ATOM 752 N N . SER A 1 97 ? -6.902 3.275 21.357 1.00 79.44 97 SER A N 1
ATOM 753 C CA . SER A 1 97 ? -7.984 3.006 22.298 1.00 79.44 97 SER A CA 1
ATOM 754 C C . SER A 1 97 ? -8.267 4.223 23.184 1.00 79.44 97 SER A C 1
ATOM 756 O O . SER A 1 97 ? -7.357 4.916 23.650 1.00 79.44 97 SER A O 1
ATOM 758 N N . THR A 1 98 ? -9.546 4.472 23.446 1.00 77.75 98 THR A N 1
ATOM 759 C CA . THR A 1 98 ? -10.015 5.432 24.446 1.00 77.75 98 THR A CA 1
ATOM 760 C C . THR A 1 98 ? -10.349 4.706 25.753 1.00 77.75 98 THR A C 1
ATOM 762 O O . THR A 1 98 ? -10.175 3.496 25.886 1.00 77.75 98 THR A O 1
ATOM 765 N N . ALA A 1 99 ? -10.826 5.440 26.763 1.00 76.25 99 ALA A N 1
ATOM 766 C CA . ALA A 1 99 ? -11.267 4.823 28.016 1.00 76.25 99 ALA A CA 1
ATOM 767 C C . ALA A 1 99 ? -12.497 3.908 27.839 1.00 76.25 99 ALA A C 1
ATOM 769 O O . ALA A 1 99 ? -12.750 3.070 28.703 1.00 76.25 99 ALA A O 1
ATOM 770 N N . SER A 1 100 ? -13.262 4.084 26.757 1.00 77.25 100 SER A N 1
ATOM 771 C CA . SER A 1 100 ? -14.510 3.364 26.486 1.00 77.25 100 SER A CA 1
ATOM 772 C C . SER A 1 100 ? -14.465 2.488 25.236 1.00 77.25 100 SER A C 1
ATOM 774 O O . SER A 1 100 ? -15.246 1.546 25.148 1.00 77.25 100 SER A O 1
ATOM 776 N N . GLU A 1 101 ? -13.583 2.782 24.281 1.00 78.81 101 GLU A N 1
ATOM 777 C CA . GLU A 1 101 ? -13.561 2.149 22.958 1.00 78.81 101 GLU A CA 1
ATOM 778 C C . GLU A 1 101 ? -12.161 1.606 22.653 1.00 78.81 101 GLU A C 1
ATOM 780 O O . GLU A 1 101 ? -11.158 2.267 22.922 1.00 78.81 101 GLU A O 1
ATOM 785 N N . GLU A 1 102 ? -12.081 0.402 22.083 1.00 82.44 102 GLU A N 1
ATOM 786 C CA . GLU A 1 102 ? -10.819 -0.158 21.591 1.00 82.44 102 GLU A CA 1
ATOM 787 C C . GLU A 1 102 ? -10.596 0.280 20.137 1.00 82.44 102 GLU A C 1
ATOM 789 O O . GLU A 1 102 ? -11.504 0.191 19.314 1.00 82.44 102 GLU A O 1
ATOM 794 N N . GLY A 1 103 ? -9.384 0.724 19.801 1.00 83.88 103 GLY A N 1
ATOM 795 C CA . GLY A 1 103 ? -9.071 1.232 18.466 1.00 83.88 103 GLY A CA 1
ATOM 796 C C . GLY A 1 103 ? -7.608 1.028 18.087 1.00 83.88 103 GLY A C 1
ATOM 797 O O . GLY A 1 103 ? -6.713 1.042 18.930 1.00 83.88 103 GLY A O 1
ATOM 798 N N . GLY A 1 104 ? -7.353 0.835 16.796 1.00 88.81 104 GLY A N 1
ATOM 799 C CA . GLY A 1 104 ? -6.017 0.748 16.215 1.00 88.81 104 GLY A CA 1
ATOM 800 C C . GLY A 1 104 ? -5.807 1.833 15.168 1.00 88.81 104 GLY A C 1
ATOM 801 O O . GLY A 1 104 ? -6.617 1.979 14.257 1.00 88.81 104 GLY A O 1
ATOM 802 N N . GLU A 1 105 ? -4.710 2.579 15.278 1.00 91.25 105 GLU A N 1
ATOM 803 C CA . GLU A 1 105 ? -4.233 3.484 14.233 1.00 91.25 105 GLU A CA 1
ATOM 804 C C . GLU A 1 105 ? -3.080 2.821 13.475 1.00 91.25 105 GLU A C 1
ATOM 806 O O . GLU A 1 105 ? -2.098 2.376 14.068 1.00 91.25 105 GLU A O 1
ATOM 811 N N . HIS A 1 106 ? -3.168 2.797 12.150 1.00 91.81 106 HIS A N 1
ATOM 812 C CA . HIS A 1 106 ? -2.206 2.137 11.276 1.00 91.81 106 HIS A CA 1
ATOM 813 C C . HIS A 1 106 ? -1.660 3.110 10.248 1.00 91.81 106 HIS A C 1
ATOM 815 O O . HIS A 1 106 ? -2.405 3.853 9.612 1.00 91.81 106 HIS A O 1
ATOM 821 N N . PHE A 1 107 ? -0.352 3.070 10.046 1.00 93.25 107 PHE A N 1
ATOM 822 C CA . PHE A 1 107 ? 0.339 3.778 8.984 1.00 93.25 107 PHE A CA 1
ATOM 823 C C . PHE A 1 107 ? 0.853 2.751 7.990 1.00 93.25 107 PHE A C 1
ATOM 825 O O . PHE A 1 107 ? 1.698 1.922 8.330 1.00 93.25 107 PHE A O 1
ATOM 832 N N . LEU A 1 108 ? 0.326 2.810 6.775 1.00 93.19 108 LEU A N 1
ATOM 833 C CA . LEU A 1 108 ? 0.578 1.851 5.711 1.00 93.19 108 LEU A CA 1
ATOM 834 C C . LEU A 1 108 ? 1.347 2.536 4.590 1.00 93.19 108 LEU A C 1
ATOM 836 O O . LEU A 1 108 ? 1.015 3.656 4.201 1.00 93.19 108 LEU A O 1
ATOM 840 N N . ASN A 1 109 ? 2.337 1.847 4.036 1.00 94.88 109 ASN A N 1
ATOM 841 C CA . ASN A 1 109 ? 3.073 2.331 2.878 1.00 94.88 109 ASN A CA 1
ATOM 842 C C . ASN A 1 109 ? 2.779 1.440 1.671 1.00 94.88 109 ASN A C 1
ATOM 844 O O . ASN A 1 109 ? 3.125 0.264 1.677 1.00 94.88 109 ASN A O 1
ATOM 848 N N . ILE A 1 110 ? 2.207 2.003 0.609 1.00 95.19 110 ILE A N 1
ATOM 849 C CA . ILE A 1 110 ? 2.116 1.338 -0.695 1.00 95.19 110 ILE A CA 1
ATOM 850 C C . ILE A 1 110 ? 3.275 1.840 -1.546 1.00 95.19 110 ILE A C 1
ATOM 852 O O . ILE A 1 110 ? 3.459 3.044 -1.727 1.00 95.19 110 ILE A O 1
ATOM 856 N N . GLN A 1 111 ? 4.083 0.917 -2.048 1.00 95.12 111 GLN A N 1
ATOM 857 C CA . GLN A 1 111 ? 5.264 1.215 -2.841 1.00 95.12 111 GLN A CA 1
ATOM 858 C C . GLN A 1 111 ? 5.031 0.841 -4.302 1.00 95.12 111 GLN A C 1
ATOM 860 O O . GLN A 1 111 ? 4.574 -0.252 -4.615 1.00 95.12 111 GLN A O 1
ATOM 865 N N . ILE A 1 112 ? 5.362 1.749 -5.211 1.00 94.62 112 ILE A N 1
ATOM 866 C CA . ILE A 1 112 ? 5.185 1.578 -6.651 1.00 94.62 112 ILE A CA 1
ATOM 867 C C . ILE A 1 112 ? 6.560 1.615 -7.294 1.00 94.62 112 ILE A C 1
ATOM 869 O O . ILE A 1 112 ? 7.285 2.602 -7.175 1.00 94.62 112 ILE A O 1
ATOM 873 N N . TRP A 1 113 ? 6.903 0.560 -8.015 1.00 92.75 113 TRP A N 1
ATOM 874 C CA . TRP A 1 113 ? 8.186 0.425 -8.679 1.00 92.75 113 TRP A CA 1
ATOM 875 C C . TRP A 1 113 ? 8.000 0.542 -10.185 1.00 92.75 113 TRP A C 1
ATOM 877 O O . TRP A 1 113 ? 7.288 -0.247 -10.807 1.00 92.75 113 TRP A O 1
ATOM 887 N N . ALA A 1 114 ? 8.675 1.514 -10.790 1.00 91.69 114 ALA A N 1
ATOM 888 C CA . ALA A 1 114 ? 8.704 1.702 -12.236 1.00 91.69 114 ALA A CA 1
ATOM 889 C C . ALA A 1 114 ? 10.140 1.934 -12.719 1.00 91.69 114 ALA A C 1
ATOM 891 O O . ALA A 1 114 ? 11.011 2.331 -11.952 1.00 91.69 114 ALA A O 1
ATOM 892 N N . ARG A 1 115 ? 10.404 1.702 -14.003 1.00 85.94 115 ARG A N 1
ATOM 893 C CA . ARG A 1 115 ? 11.674 2.073 -14.658 1.00 85.94 115 ARG A CA 1
ATOM 894 C C . ARG A 1 115 ? 11.431 3.013 -15.828 1.00 85.94 115 ARG A C 1
ATOM 896 O O . ARG A 1 115 ? 12.082 4.042 -15.957 1.00 85.94 115 ARG A O 1
ATOM 903 N N . GLU A 1 116 ? 10.450 2.667 -16.647 1.00 72.12 116 GLU A N 1
ATOM 904 C CA . GLU A 1 116 ? 10.087 3.403 -17.852 1.00 72.12 116 GLU A CA 1
ATOM 905 C C . GLU A 1 116 ? 9.217 4.627 -17.534 1.00 72.12 116 GLU A C 1
ATOM 907 O O . GLU A 1 116 ? 8.485 4.652 -16.543 1.00 72.12 116 GLU A O 1
ATOM 912 N N . SER A 1 117 ? 9.315 5.665 -18.372 1.00 76.06 117 SER A N 1
ATOM 913 C CA . SER A 1 117 ? 8.517 6.906 -18.295 1.00 76.06 117 SER A CA 1
ATOM 914 C C . SER A 1 117 ? 8.653 7.727 -16.996 1.00 76.06 117 SER A C 1
ATOM 916 O O . SER A 1 117 ? 7.961 8.731 -16.809 1.00 76.06 117 SER A O 1
ATOM 918 N N . GLY A 1 118 ? 9.589 7.359 -16.120 1.00 83.69 118 GLY A N 1
ATOM 919 C CA . GLY A 1 118 ? 10.008 8.149 -14.969 1.00 83.69 118 GLY A CA 1
ATOM 920 C C . GLY A 1 118 ? 8.952 8.319 -13.876 1.00 83.69 118 GLY A C 1
ATOM 921 O O . GLY A 1 118 ? 8.105 7.459 -13.643 1.00 83.69 118 GLY A O 1
ATOM 922 N N . ARG A 1 119 ? 8.993 9.475 -13.198 1.00 89.38 119 ARG A N 1
ATOM 923 C CA . ARG A 1 119 ? 8.052 9.827 -12.116 1.00 89.38 119 ARG A CA 1
ATOM 924 C C . ARG A 1 119 ? 6.598 9.878 -12.583 1.00 89.38 119 ARG A C 1
ATOM 926 O O . ARG A 1 119 ? 5.713 9.599 -11.786 1.00 89.38 119 ARG A O 1
ATOM 933 N N . LYS A 1 120 ? 6.352 10.207 -13.857 1.00 91.56 120 LYS A N 1
ATOM 934 C CA . LYS A 1 120 ? 4.994 10.298 -14.408 1.00 91.56 120 LYS A CA 1
ATOM 935 C C . LYS A 1 120 ? 4.265 8.962 -14.280 1.00 91.56 120 LYS A C 1
ATOM 937 O O . LYS A 1 120 ? 3.187 8.920 -13.710 1.00 91.56 120 LYS A O 1
ATOM 942 N N . ARG A 1 121 ? 4.901 7.863 -14.701 1.00 91.38 121 ARG A N 1
ATOM 943 C CA . ARG A 1 121 ? 4.295 6.524 -14.627 1.00 91.38 121 ARG A CA 1
ATOM 944 C C . ARG A 1 121 ? 3.944 6.119 -13.200 1.00 91.38 121 ARG A C 1
ATOM 946 O O . ARG A 1 121 ? 2.911 5.502 -12.978 1.00 91.38 121 ARG A O 1
ATOM 953 N N . VAL A 1 122 ? 4.801 6.478 -12.248 1.00 93.38 122 VAL A N 1
ATOM 954 C CA . VAL A 1 122 ? 4.562 6.243 -10.821 1.00 93.38 122 VAL A CA 1
ATOM 955 C C . VAL A 1 122 ? 3.334 7.010 -10.336 1.00 93.38 122 VAL A C 1
ATOM 957 O O . VAL A 1 122 ? 2.489 6.426 -9.668 1.00 93.38 122 VAL A O 1
ATOM 960 N N . LEU A 1 123 ? 3.222 8.295 -10.682 1.00 93.81 123 LEU A N 1
ATOM 961 C CA . LEU A 1 123 ? 2.088 9.131 -10.282 1.00 93.81 123 LEU A CA 1
ATOM 9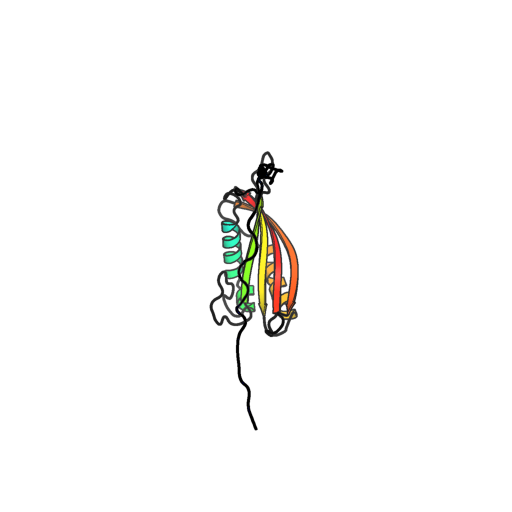62 C C . LEU A 1 123 ? 0.780 8.695 -10.953 1.00 93.81 123 LEU A C 1
ATOM 964 O O . LEU A 1 123 ? -0.252 8.689 -10.292 1.00 93.81 123 LEU A O 1
ATOM 968 N N . ASP A 1 124 ? 0.828 8.262 -12.215 1.00 93.62 124 ASP A N 1
ATOM 969 C CA . ASP A 1 124 ? -0.339 7.725 -12.924 1.00 93.62 124 ASP A CA 1
ATOM 970 C C . ASP A 1 124 ? -0.873 6.459 -12.224 1.00 93.62 124 ASP A C 1
ATOM 972 O O . ASP A 1 124 ? -2.077 6.316 -12.017 1.00 93.62 124 ASP A O 1
ATOM 976 N N . ILE A 1 125 ? 0.020 5.550 -11.807 1.00 93.88 125 ILE A N 1
ATOM 977 C CA . ILE A 1 125 ? -0.356 4.351 -11.036 1.00 93.88 125 ILE A CA 1
ATOM 978 C C . ILE A 1 125 ? -0.871 4.745 -9.645 1.00 93.88 125 ILE A C 1
ATOM 980 O O . ILE A 1 125 ? -1.876 4.202 -9.192 1.00 93.88 125 ILE A O 1
ATOM 984 N N . ALA A 1 126 ? -0.222 5.704 -8.978 1.00 95.06 126 ALA A N 1
ATOM 985 C CA . ALA A 1 126 ? -0.644 6.179 -7.663 1.00 95.06 126 ALA A CA 1
ATOM 986 C C . ALA A 1 126 ? -2.056 6.782 -7.693 1.00 95.06 126 ALA A C 1
ATOM 988 O O . ALA A 1 126 ? -2.855 6.507 -6.803 1.00 95.06 126 ALA A O 1
ATOM 989 N N . ALA A 1 127 ? -2.387 7.550 -8.735 1.00 94.62 127 ALA A N 1
ATOM 990 C CA . ALA A 1 127 ? -3.719 8.119 -8.917 1.00 94.62 127 ALA A CA 1
ATOM 991 C C . ALA A 1 127 ? -4.794 7.029 -9.049 1.00 94.62 127 ALA A C 1
ATOM 993 O O . ALA A 1 127 ? -5.846 7.132 -8.424 1.00 94.62 127 ALA A O 1
ATOM 994 N N . LYS A 1 128 ? -4.510 5.952 -9.792 1.00 93.62 128 LYS A N 1
ATOM 995 C CA . LYS A 1 128 ? -5.427 4.806 -9.910 1.00 93.62 128 LYS A CA 1
ATOM 996 C C . LYS A 1 128 ? -5.630 4.077 -8.585 1.00 93.62 128 LYS A C 1
ATOM 998 O O . LYS A 1 128 ? -6.757 3.747 -8.240 1.00 93.62 128 LYS A O 1
ATOM 1003 N N . ILE A 1 129 ? -4.552 3.855 -7.832 1.00 93.88 129 ILE A N 1
ATOM 1004 C CA . ILE A 1 129 ? -4.631 3.226 -6.506 1.00 93.88 129 ILE A CA 1
ATOM 1005 C C . ILE A 1 129 ? -5.458 4.091 -5.550 1.00 93.88 129 ILE A C 1
ATOM 1007 O O . ILE A 1 129 ? -6.316 3.561 -4.849 1.00 93.88 129 ILE A O 1
ATOM 1011 N N . ALA A 1 130 ? -5.235 5.408 -5.546 1.00 93.94 130 ALA A N 1
ATOM 1012 C CA . ALA A 1 130 ? -6.015 6.335 -4.731 1.00 93.94 130 ALA A CA 1
ATOM 1013 C C . ALA A 1 130 ? -7.505 6.278 -5.094 1.00 93.94 130 ALA A C 1
ATOM 1015 O O . ALA A 1 130 ? -8.324 6.005 -4.225 1.00 93.94 130 ALA A O 1
ATOM 1016 N N . MET A 1 131 ? -7.837 6.399 -6.383 1.00 93.06 131 MET A N 1
ATOM 1017 C CA . MET A 1 131 ? -9.214 6.306 -6.881 1.00 93.06 131 MET A CA 1
ATOM 1018 C C . MET A 1 131 ? -9.885 4.986 -6.475 1.00 93.06 131 MET A C 1
ATOM 1020 O O . MET A 1 131 ? -11.001 4.984 -5.965 1.00 93.06 131 MET A O 1
ATOM 1024 N N . ARG A 1 132 ? -9.179 3.856 -6.604 1.00 91.94 132 ARG A N 1
ATOM 1025 C CA . ARG A 1 132 ? -9.697 2.539 -6.214 1.00 91.94 132 ARG A CA 1
ATOM 1026 C C . ARG A 1 132 ? -9.993 2.423 -4.715 1.00 91.94 132 ARG A C 1
ATOM 1028 O O . ARG A 1 132 ? -10.929 1.708 -4.344 1.00 91.94 132 ARG A O 1
ATOM 1035 N N . LEU A 1 133 ? -9.177 3.043 -3.865 1.00 90.88 133 LEU A N 1
ATOM 1036 C CA . LEU A 1 133 ? -9.361 3.025 -2.411 1.00 90.88 133 LEU A CA 1
ATOM 1037 C C . LEU A 1 133 ? -10.412 4.042 -1.940 1.00 90.88 133 LEU A C 1
ATOM 1039 O O . LEU A 1 133 ? -11.048 3.800 -0.919 1.00 90.88 133 LEU A O 1
ATOM 1043 N N . ASP A 1 134 ? -10.627 5.121 -2.695 1.00 89.31 134 ASP A N 1
ATOM 1044 C CA . ASP A 1 134 ? -11.637 6.141 -2.396 1.00 89.31 134 ASP A CA 1
ATOM 1045 C C . ASP A 1 134 ? -13.051 5.710 -2.836 1.00 89.31 134 ASP A C 1
ATOM 1047 O O . ASP A 1 134 ? -14.025 5.953 -2.128 1.00 89.31 134 ASP A O 1
ATOM 1051 N N . GLU A 1 135 ? -13.191 5.049 -3.991 1.00 87.19 135 GLU A N 1
ATOM 1052 C CA . GLU A 1 135 ? -14.505 4.680 -4.549 1.00 87.19 135 GLU A CA 1
ATOM 1053 C C . GLU A 1 135 ? -15.129 3.436 -3.911 1.00 87.19 135 GLU A C 1
ATOM 1055 O O . GLU A 1 135 ? -16.351 3.271 -3.907 1.00 87.19 135 GLU A O 1
ATOM 1060 N N . LYS A 1 136 ? -14.296 2.516 -3.422 1.00 84.06 136 LYS A N 1
ATOM 1061 C CA . LYS A 1 136 ? -14.736 1.199 -2.959 1.00 84.06 136 LYS A CA 1
ATOM 1062 C C . LYS A 1 136 ? -14.199 0.945 -1.554 1.00 84.06 136 LYS A C 1
ATOM 1064 O O . LYS A 1 136 ? -12.985 0.763 -1.413 1.00 84.06 136 LYS A O 1
ATOM 1069 N N . PRO A 1 137 ? -15.079 0.867 -0.539 1.00 81.88 137 PRO A N 1
ATOM 1070 C CA . PRO A 1 137 ? -14.653 0.613 0.826 1.00 81.88 137 PRO A CA 1
ATOM 1071 C C . PRO A 1 137 ? -13.943 -0.740 0.921 1.00 81.88 137 PRO A C 1
ATOM 1073 O O . PRO A 1 137 ? -14.287 -1.707 0.236 1.00 81.88 137 PRO A O 1
ATOM 1076 N N . VAL A 1 138 ? -12.913 -0.786 1.762 1.00 87.75 138 VAL A N 1
ATOM 1077 C CA . VAL A 1 138 ? -12.169 -2.007 2.062 1.00 87.75 138 VAL A CA 1
ATOM 1078 C C . VAL A 1 138 ? -12.838 -2.675 3.256 1.00 87.75 138 VAL A C 1
ATOM 1080 O O . VAL A 1 138 ? -12.766 -2.171 4.375 1.00 87.75 138 VAL A O 1
ATOM 1083 N N . GLU A 1 139 ? -13.492 -3.803 3.001 1.00 88.38 139 GLU A N 1
ATOM 1084 C CA . GLU A 1 139 ? -14.104 -4.628 4.040 1.00 88.38 139 GLU A CA 1
ATOM 1085 C C . GLU A 1 139 ? -13.021 -5.415 4.784 1.00 88.38 139 GLU A C 1
ATOM 1087 O O . GLU A 1 139 ? -12.192 -6.085 4.165 1.00 88.38 139 GLU A O 1
ATOM 1092 N N . ILE A 1 140 ? -13.019 -5.331 6.115 1.00 89.19 140 ILE A N 1
ATOM 1093 C CA . ILE A 1 140 ? -12.039 -6.004 6.971 1.00 89.19 140 ILE A CA 1
ATOM 1094 C C . ILE A 1 140 ? -12.769 -7.057 7.800 1.00 89.19 140 ILE A C 1
ATOM 1096 O O . ILE A 1 140 ? -13.755 -6.782 8.474 1.00 89.19 140 ILE A O 1
ATOM 1100 N N . GLU A 1 141 ? -12.280 -8.291 7.771 1.00 85.62 141 GLU A N 1
ATOM 1101 C CA . GLU A 1 141 ? -12.871 -9.368 8.559 1.00 85.62 141 GLU A CA 1
ATOM 1102 C C . GLU A 1 141 ? -12.602 -9.152 10.059 1.00 85.62 141 GLU A C 1
ATOM 1104 O O . GLU A 1 141 ? -11.454 -8.994 10.480 1.00 85.62 141 GLU A O 1
ATOM 1109 N N . GLY A 1 142 ? -13.666 -9.128 10.870 1.00 85.69 142 GLY A N 1
ATOM 1110 C CA . GLY A 1 142 ? -13.588 -8.969 12.329 1.00 85.69 142 GLY A CA 1
ATOM 1111 C C . GLY A 1 142 ? -13.295 -7.547 12.827 1.00 85.69 142 GLY A C 1
ATOM 1112 O O . GLY A 1 142 ? -13.214 -7.337 14.036 1.00 85.69 142 GLY A O 1
ATOM 1113 N N . HIS A 1 143 ? -13.154 -6.573 11.925 1.00 87.94 143 HIS A N 1
ATOM 1114 C CA . HIS A 1 143 ? -12.879 -5.179 12.265 1.00 87.94 143 HIS A CA 1
ATOM 1115 C C . HIS A 1 143 ? -13.643 -4.227 11.350 1.00 87.94 143 HIS A C 1
ATOM 1117 O O . HIS A 1 143 ? -13.895 -4.518 10.187 1.00 87.94 143 HIS A O 1
ATOM 1123 N N . ARG A 1 144 ? -13.952 -3.038 11.853 1.00 88.81 144 ARG A N 1
ATOM 1124 C CA . ARG A 1 144 ? -14.528 -1.955 11.065 1.00 88.81 144 ARG A CA 1
ATOM 1125 C C . ARG A 1 144 ? -13.448 -0.946 10.694 1.00 88.81 144 ARG A C 1
ATOM 1127 O O . ARG A 1 144 ? -12.732 -0.454 11.563 1.00 88.81 144 ARG A O 1
ATOM 1134 N N . LEU A 1 145 ? -13.359 -0.600 9.410 1.00 90.38 145 LEU A N 1
ATOM 1135 C CA . LEU A 1 145 ? -12.536 0.514 8.939 1.00 90.38 145 LEU A CA 1
ATOM 1136 C C . LEU A 1 145 ? -13.291 1.828 9.168 1.00 90.38 145 LEU A C 1
ATOM 1138 O O . LEU A 1 145 ? -14.286 2.107 8.504 1.00 90.38 145 LEU A O 1
ATOM 1142 N N . VAL A 1 146 ? -12.831 2.625 10.130 1.00 89.94 146 VAL A N 1
ATOM 1143 C CA . VAL A 1 146 ? -13.446 3.917 10.479 1.00 89.94 146 VAL A CA 1
ATOM 1144 C C . VAL A 1 146 ? -12.968 5.011 9.537 1.00 89.94 146 VAL A C 1
ATOM 1146 O O . VAL A 1 146 ? -13.737 5.877 9.129 1.00 89.94 146 VAL A O 1
ATOM 1149 N N . ASN A 1 147 ? -11.679 4.988 9.207 1.00 89.94 147 ASN A N 1
ATOM 1150 C CA . ASN A 1 147 ? -11.064 5.984 8.348 1.00 89.94 147 ASN A CA 1
ATOM 1151 C C . ASN A 1 147 ? -9.917 5.358 7.555 1.00 89.94 147 ASN A C 1
ATOM 1153 O O . ASN A 1 147 ? -9.145 4.578 8.111 1.00 89.94 147 ASN A O 1
ATOM 1157 N N . LEU A 1 148 ? -9.781 5.746 6.291 1.00 92.44 148 LEU A N 1
ATOM 1158 C CA . LEU A 1 148 ? -8.632 5.467 5.441 1.00 92.44 148 LEU A CA 1
ATOM 1159 C C . LEU A 1 148 ? -8.303 6.747 4.681 1.00 92.44 148 LEU A C 1
ATOM 1161 O O . LEU A 1 148 ? -9.094 7.216 3.872 1.00 92.44 148 LEU A O 1
ATOM 1165 N N . MET A 1 149 ? -7.140 7.323 4.960 1.00 92.94 149 MET A N 1
ATOM 1166 C CA . MET A 1 149 ? -6.750 8.617 4.418 1.00 92.94 149 MET A CA 1
ATOM 1167 C C . MET A 1 149 ? -5.362 8.540 3.798 1.00 92.94 149 MET A C 1
ATOM 1169 O O . MET A 1 149 ? -4.402 8.145 4.462 1.00 92.94 149 MET A O 1
ATOM 1173 N N . LEU A 1 150 ? -5.243 8.981 2.548 1.00 95.31 150 LEU A N 1
ATOM 1174 C CA . LEU A 1 150 ? -3.957 9.235 1.909 1.00 95.31 150 LEU A CA 1
ATOM 1175 C C . LEU A 1 150 ? -3.322 10.488 2.530 1.00 95.31 150 LEU A C 1
ATOM 1177 O O . LEU A 1 150 ? -3.891 11.576 2.467 1.00 95.31 150 LEU A O 1
ATOM 1181 N N . THR A 1 151 ? -2.151 10.340 3.144 1.00 95.19 151 THR A N 1
ATOM 1182 C CA . THR A 1 151 ? -1.442 11.438 3.822 1.00 95.19 151 THR A CA 1
ATOM 1183 C C . THR A 1 151 ? -0.310 12.014 2.983 1.00 95.19 151 THR A C 1
ATOM 1185 O O . THR A 1 151 ? -0.042 13.210 3.057 1.00 95.19 151 THR A O 1
ATOM 1188 N N . GLU A 1 152 ? 0.353 11.187 2.176 1.00 95.06 152 GLU A N 1
ATOM 1189 C CA . GLU A 1 152 ? 1.486 11.611 1.356 1.00 95.06 152 GLU A CA 1
ATOM 1190 C C . GLU A 1 152 ? 1.616 10.747 0.098 1.00 95.06 152 GLU A C 1
ATOM 1192 O O . GLU A 1 152 ? 1.414 9.533 0.143 1.00 95.06 152 GLU A O 1
ATOM 1197 N N . VAL A 1 153 ? 2.024 11.368 -1.012 1.00 96.25 153 VAL A N 1
ATOM 1198 C CA . VAL A 1 153 ? 2.516 10.679 -2.212 1.00 96.25 153 VAL A CA 1
ATOM 1199 C C . VAL A 1 153 ? 3.889 11.239 -2.561 1.00 96.25 153 VAL A C 1
ATOM 1201 O O . VAL A 1 153 ? 4.037 12.428 -2.836 1.00 96.25 153 VAL A O 1
ATOM 1204 N N . LEU A 1 154 ? 4.899 10.374 -2.586 1.00 94.62 154 LEU A N 1
ATOM 1205 C CA . LEU A 1 154 ? 6.272 10.719 -2.932 1.00 94.62 154 LEU A CA 1
ATOM 1206 C C . LEU A 1 154 ? 6.718 9.912 -4.149 1.00 94.62 154 LEU A C 1
ATOM 1208 O O . LEU A 1 154 ? 6.684 8.691 -4.109 1.00 94.62 154 LEU A O 1
ATOM 1212 N N . ALA A 1 155 ? 7.214 10.571 -5.197 1.00 93.44 155 ALA A N 1
ATOM 1213 C CA . ALA A 1 155 ? 7.831 9.909 -6.347 1.00 93.44 155 ALA A CA 1
ATOM 1214 C C . ALA A 1 155 ? 9.305 10.316 -6.474 1.00 93.44 155 ALA A C 1
ATOM 1216 O O . ALA A 1 155 ? 9.636 11.446 -6.854 1.00 93.44 155 ALA A O 1
ATOM 1217 N N . ARG A 1 156 ? 10.215 9.384 -6.186 1.00 90.50 156 ARG A N 1
ATOM 1218 C CA . ARG A 1 156 ? 11.665 9.619 -6.227 1.00 90.50 156 ARG A CA 1
ATOM 1219 C C . ARG A 1 156 ? 12.372 8.677 -7.192 1.00 90.50 156 ARG A C 1
ATOM 1221 O O . ARG A 1 156 ? 11.885 7.593 -7.490 1.00 90.50 156 ARG A O 1
ATOM 1228 N N . ASN A 1 157 ? 13.531 9.104 -7.682 1.00 89.31 157 ASN A N 1
ATOM 1229 C CA . ASN A 1 157 ? 14.449 8.204 -8.372 1.00 89.31 157 ASN A CA 1
ATOM 1230 C C . ASN A 1 157 ? 15.163 7.355 -7.305 1.00 89.31 157 ASN A C 1
ATOM 1232 O O . ASN A 1 157 ? 15.470 7.853 -6.220 1.00 89.31 157 ASN A O 1
ATOM 1236 N N . THR A 1 158 ? 15.360 6.072 -7.577 1.00 84.31 158 THR A N 1
ATOM 1237 C CA . THR A 1 158 ? 16.233 5.215 -6.785 1.00 84.31 158 THR A CA 1
ATOM 1238 C C . THR A 1 158 ? 17.652 5.417 -7.298 1.00 84.31 158 THR A C 1
ATOM 1240 O O . THR A 1 158 ? 18.017 4.905 -8.361 1.00 84.31 158 THR A O 1
ATOM 1243 N N . ASP A 1 159 ? 18.430 6.191 -6.545 1.00 73.94 159 ASP A N 1
ATOM 1244 C CA . ASP A 1 159 ? 19.790 6.577 -6.910 1.00 73.94 159 ASP A CA 1
ATOM 1245 C C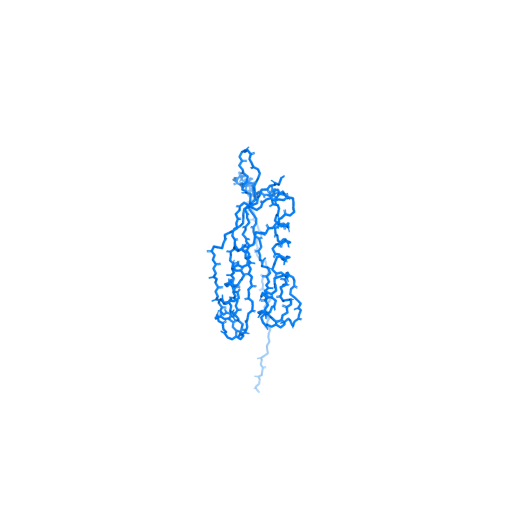 . ASP A 1 159 ? 20.605 5.365 -7.398 1.00 73.94 159 ASP A C 1
ATOM 1247 O O . ASP A 1 159 ? 20.710 4.342 -6.722 1.00 73.94 159 ASP A O 1
ATOM 1251 N N . GLY A 1 160 ? 21.140 5.469 -8.618 1.00 65.19 160 GLY A N 1
ATOM 1252 C CA . GLY A 1 160 ? 22.039 4.475 -9.211 1.00 65.19 160 GLY A CA 1
ATOM 1253 C C . GLY A 1 160 ? 21.397 3.246 -9.874 1.00 65.19 160 GLY A C 1
ATOM 1254 O O . GLY A 1 160 ? 22.128 2.483 -10.500 1.00 65.19 160 GLY A O 1
ATOM 1255 N N . LEU A 1 161 ? 20.072 3.039 -9.808 1.00 70.81 161 LEU A N 1
ATOM 1256 C CA . LEU A 1 161 ? 19.422 1.814 -10.331 1.00 70.81 161 LEU A CA 1
ATOM 1257 C C . LEU A 1 161 ? 18.506 2.023 -11.549 1.00 70.81 161 LEU A C 1
ATOM 1259 O O . LEU A 1 161 ? 17.958 1.052 -12.094 1.00 70.81 161 LEU A O 1
ATOM 1263 N N . GLY A 1 162 ? 18.336 3.280 -11.978 1.00 79.75 162 GLY A N 1
ATOM 1264 C CA . GLY A 1 162 ? 17.474 3.658 -13.106 1.00 79.75 162 GLY A CA 1
ATOM 1265 C C . GLY A 1 162 ? 15.991 3.350 -12.873 1.00 79.75 162 GLY A C 1
ATOM 1266 O O . GLY A 1 162 ? 15.215 3.306 -13.823 1.00 79.75 162 GLY A O 1
ATOM 1267 N N . SER A 1 163 ? 15.604 3.086 -11.624 1.00 86.00 163 SER A N 1
ATOM 1268 C CA . SER A 1 163 ? 14.228 2.847 -11.202 1.00 86.00 163 SER A CA 1
ATOM 1269 C C . SER A 1 163 ? 13.674 4.053 -10.459 1.00 86.00 163 SER A C 1
ATOM 1271 O O . SER A 1 163 ? 14.405 4.860 -9.894 1.00 86.00 163 SER A O 1
ATOM 1273 N N . TYR A 1 164 ? 12.358 4.163 -10.446 1.00 91.25 164 TYR A N 1
ATOM 1274 C CA . TYR A 1 164 ? 11.601 5.155 -9.714 1.00 91.25 164 TYR A CA 1
ATOM 1275 C C . TYR A 1 164 ? 10.760 4.436 -8.670 1.00 91.25 164 TYR A C 1
ATOM 1277 O O . TYR A 1 164 ? 10.097 3.442 -8.972 1.00 91.25 164 TYR A O 1
ATOM 1285 N N . LEU A 1 165 ? 10.803 4.966 -7.453 1.00 93.06 165 LEU A N 1
ATOM 1286 C CA . LEU A 1 165 ? 10.004 4.516 -6.329 1.00 93.06 165 LEU A CA 1
ATOM 1287 C C . LEU A 1 165 ? 8.940 5.569 -6.028 1.00 93.06 165 LEU A C 1
ATOM 1289 O O . LEU A 1 165 ? 9.259 6.714 -5.695 1.00 93.06 165 LEU A O 1
ATOM 1293 N N . GLY A 1 166 ? 7.686 5.155 -6.140 1.00 94.50 166 GLY A N 1
ATOM 1294 C CA . GLY A 1 166 ? 6.544 5.818 -5.536 1.00 94.50 166 GLY A CA 1
ATOM 1295 C C . GLY A 1 166 ? 6.302 5.284 -4.140 1.00 94.50 166 GLY A C 1
ATOM 1296 O O . GLY A 1 166 ? 6.300 4.074 -3.960 1.00 94.50 166 GLY A O 1
ATOM 1297 N N . THR A 1 167 ? 6.057 6.157 -3.177 1.00 95.75 167 THR A N 1
ATOM 1298 C CA . THR A 1 167 ? 5.561 5.789 -1.853 1.00 95.75 167 THR A CA 1
ATOM 1299 C C . THR A 1 167 ? 4.265 6.543 -1.620 1.00 95.75 167 THR A C 1
ATOM 1301 O O . THR A 1 167 ? 4.266 7.772 -1.630 1.00 95.75 167 THR A O 1
ATOM 1304 N N . MET A 1 168 ? 3.176 5.818 -1.402 1.00 96.56 168 MET A N 1
ATOM 1305 C CA . MET A 1 168 ? 1.910 6.364 -0.930 1.00 96.56 168 MET A CA 1
ATOM 1306 C C . MET A 1 168 ? 1.750 5.993 0.537 1.00 96.56 168 MET A C 1
ATOM 1308 O O . MET A 1 168 ? 1.820 4.814 0.887 1.00 96.56 168 MET A O 1
ATOM 1312 N N . ARG A 1 169 ? 1.560 6.992 1.394 1.00 96.00 169 ARG A N 1
ATOM 1313 C CA . ARG A 1 169 ? 1.362 6.792 2.827 1.00 96.00 169 ARG A CA 1
ATOM 1314 C C . ARG A 1 169 ? -0.106 6.915 3.161 1.00 96.00 169 ARG A C 1
ATOM 1316 O O . ARG A 1 169 ? -0.712 7.946 2.890 1.00 96.00 169 ARG A O 1
ATOM 1323 N N . TYR A 1 170 ? -0.651 5.896 3.799 1.00 95.00 170 TYR A N 1
ATOM 1324 C CA . TYR A 1 170 ? -2.020 5.892 4.279 1.00 95.00 170 TYR A CA 1
ATOM 1325 C C . TYR A 1 170 ? -2.045 5.871 5.795 1.00 95.00 170 TYR A C 1
ATOM 1327 O O . TYR A 1 170 ? -1.243 5.193 6.435 1.00 95.00 170 TYR A O 1
ATOM 1335 N N . ARG A 1 171 ? -2.994 6.608 6.361 1.00 94.19 171 ARG A N 1
ATOM 1336 C CA . ARG A 1 171 ? -3.410 6.481 7.751 1.00 94.19 171 ARG A CA 1
ATOM 1337 C C . ARG A 1 171 ? -4.756 5.776 7.767 1.00 94.19 171 ARG A C 1
ATOM 1339 O O . ARG A 1 171 ? -5.711 6.282 7.183 1.00 94.19 171 ARG A O 1
ATOM 1346 N N . ALA A 1 172 ? -4.825 4.642 8.442 1.00 92.75 172 ALA A N 1
ATOM 1347 C CA . ALA A 1 172 ? -6.055 3.904 8.659 1.00 92.75 172 ALA A CA 1
ATOM 1348 C C . ALA A 1 172 ? -6.390 3.857 10.150 1.00 92.75 172 ALA A C 1
ATOM 1350 O O . ALA A 1 172 ? -5.495 3.764 10.986 1.00 92.75 172 ALA A O 1
ATOM 1351 N N . VAL A 1 173 ? -7.674 3.921 10.483 1.00 91.38 173 VAL A N 1
ATOM 1352 C CA . VAL A 1 173 ? -8.171 3.718 11.847 1.00 91.38 173 VAL A CA 1
ATOM 1353 C C . VAL A 1 173 ? -9.177 2.582 11.816 1.00 91.38 173 VAL A C 1
ATOM 1355 O O . VAL A 1 173 ? -10.112 2.608 11.014 1.00 91.38 173 VAL A O 1
ATOM 1358 N N . THR A 1 174 ? -8.968 1.588 12.670 1.00 90.94 174 THR A N 1
ATOM 1359 C CA . THR A 1 174 ? -9.806 0.392 12.758 1.00 90.94 174 THR A CA 1
ATOM 1360 C C . THR A 1 174 ? -10.318 0.186 14.171 1.00 90.94 174 THR A C 1
ATOM 1362 O O . THR A 1 174 ? -9.565 0.351 15.129 1.00 90.94 174 THR A O 1
ATOM 1365 N N . GLU A 1 175 ? -11.553 -0.276 14.287 1.00 89.69 175 GLU A N 1
ATOM 1366 C CA . GLU A 1 175 ? -12.190 -0.679 15.544 1.00 89.69 175 GLU A CA 1
ATOM 1367 C C . GLU A 1 175 ? -12.581 -2.164 15.460 1.00 89.69 175 GLU A C 1
ATOM 1369 O O . GLU A 1 175 ? -12.756 -2.685 14.354 1.00 89.69 175 GLU A O 1
ATOM 1374 N N . PRO A 1 176 ? -12.669 -2.899 16.580 1.00 85.25 176 PRO A N 1
ATOM 1375 C CA . PRO A 1 176 ? -13.281 -4.224 16.575 1.00 85.25 176 PRO A CA 1
ATOM 1376 C C . PRO A 1 176 ? -14.758 -4.122 16.159 1.00 85.25 176 PRO A C 1
ATOM 1378 O O . PRO A 1 176 ? -15.434 -3.153 16.508 1.00 85.25 176 PRO A O 1
ATOM 1381 N N . ALA A 1 177 ? -15.218 -5.093 15.366 1.00 78.69 177 ALA A N 1
ATOM 1382 C CA . ALA A 1 177 ? -16.606 -5.173 14.902 1.00 78.69 177 ALA A CA 1
ATOM 1383 C C . ALA A 1 177 ? -17.575 -5.649 15.998 1.00 78.69 177 ALA A C 1
ATOM 1385 O O . ALA A 1 177 ? -17.140 -6.425 16.882 1.00 78.69 177 ALA A O 1
#